Protein AF-A0A958GE67-F1 (afdb_monomer_lite)

Radius of gyration: 21.14 Å; chains: 1; bounding box: 40×55×55 Å

Foldseek 3Di:
DDDPPPPPPDPPPDPVLVVDPPNCVPCPDPPDPPDAQPLVVLLVCLVVVVLDPLPCQLQVQDPQRQWDADPVSDIDGPDRVSDPSPNSSLVRRPSNPDDPPVVCCVPPNDD

Sequence (111 aa):
MGKSALLNILPETSTLRSQSPFSDPMSWPPEKESDPPRALRSLSQIVSGGLCHRCGSCVGICPTGVLALDDQEFPFVKNLSACTDCDLCVKVCPGDEFDYQGIFEAKFGKT

Secondary structure (DSSP, 8-state):
-----------TT-TTGGG-TTS-TTSPSPS-TT---HHHHHHHHHHHTT------HHHHT-TT--EEE-TTS-EEES-GGG-----HHHHT-GGGT--HHHHHHHHH---

Structure (mmCIF, N/CA/C/O backbone):
data_AF-A0A958GE67-F1
#
_entry.id   AF-A0A958GE67-F1
#
loop_
_atom_site.group_PDB
_atom_site.id
_atom_site.type_symbol
_atom_site.label_atom_id
_atom_site.label_alt_id
_atom_site.label_comp_id
_atom_site.label_asym_id
_atom_site.label_entity_id
_atom_site.label_seq_id
_atom_site.pdbx_PDB_ins_code
_atom_site.Cartn_x
_atom_site.Cartn_y
_atom_site.Cartn_z
_atom_site.occupancy
_atom_site.B_iso_or_equiv
_atom_site.auth_seq_id
_atom_site.auth_comp_id
_atom_site.auth_asym_id
_atom_site.auth_atom_id
_atom_site.pdbx_PDB_model_num
ATOM 1 N N . MET A 1 1 ? -28.518 -45.968 -7.885 1.00 40.03 1 MET A N 1
ATOM 2 C CA . MET A 1 1 ? -28.736 -44.562 -7.481 1.00 40.03 1 MET A CA 1
ATOM 3 C C . MET A 1 1 ? -27.495 -43.755 -7.824 1.00 40.03 1 MET A C 1
ATOM 5 O O . MET A 1 1 ? -26.409 -44.253 -7.577 1.00 40.03 1 MET A O 1
ATOM 9 N N . GLY A 1 2 ? -27.657 -42.564 -8.404 1.00 37.44 2 GLY A N 1
ATOM 10 C CA . GLY A 1 2 ? -26.550 -41.672 -8.772 1.00 37.44 2 GLY A CA 1
ATOM 11 C C . GLY A 1 2 ? -26.745 -41.077 -10.164 1.00 37.44 2 GLY A C 1
ATOM 12 O O . GLY A 1 2 ? -26.067 -41.471 -11.105 1.00 37.44 2 GLY A O 1
ATOM 13 N N . LYS A 1 3 ? -27.721 -40.172 -10.324 1.00 36.91 3 LYS A N 1
ATOM 14 C CA . LYS A 1 3 ? -27.839 -39.373 -11.551 1.00 36.91 3 LYS A CA 1
ATOM 15 C C . LYS A 1 3 ? -26.679 -38.378 -11.539 1.00 36.91 3 LYS A C 1
ATOM 17 O O . LYS A 1 3 ? -26.741 -37.385 -10.822 1.00 36.91 3 LYS A O 1
ATOM 22 N N . SER A 1 4 ? -25.612 -38.698 -12.265 1.00 36.34 4 SER A N 1
ATOM 23 C CA . SER A 1 4 ? -24.524 -37.765 -12.548 1.00 36.34 4 SER A CA 1
ATOM 24 C C . SER A 1 4 ? -25.131 -36.567 -13.277 1.00 36.34 4 SER A C 1
ATOM 26 O O . SER A 1 4 ? -25.690 -36.719 -14.365 1.00 36.34 4 SER A O 1
ATOM 28 N N . ALA A 1 5 ? -25.144 -35.411 -12.614 1.00 45.97 5 ALA A N 1
ATOM 29 C CA . ALA A 1 5 ? -25.615 -34.167 -13.192 1.00 45.97 5 ALA A CA 1
ATOM 30 C C . ALA A 1 5 ? -24.634 -33.791 -14.304 1.00 45.97 5 ALA A C 1
ATOM 32 O O . ALA A 1 5 ? -23.530 -33.321 -14.041 1.00 45.97 5 ALA A O 1
ATOM 33 N N . LEU A 1 6 ? -25.023 -34.085 -15.544 1.00 42.38 6 LEU A N 1
ATOM 34 C CA . LEU A 1 6 ? -24.297 -33.658 -16.728 1.00 42.38 6 LEU A CA 1
ATOM 35 C C . LEU A 1 6 ? -24.154 -32.138 -16.659 1.00 42.38 6 LEU A C 1
ATOM 37 O O . LEU A 1 6 ? -25.147 -31.411 -16.578 1.00 42.38 6 LEU A O 1
ATOM 41 N N . LEU A 1 7 ? -22.904 -31.680 -16.637 1.00 45.94 7 LEU A N 1
ATOM 42 C CA . LEU A 1 7 ? -22.550 -30.277 -16.742 1.00 45.94 7 LEU A CA 1
ATOM 43 C C . LEU A 1 7 ? -23.010 -29.818 -18.133 1.00 45.94 7 LEU A C 1
ATOM 45 O O . LEU A 1 7 ? -22.326 -30.040 -19.130 1.00 45.94 7 LEU A O 1
ATOM 49 N N . ASN A 1 8 ? -24.221 -29.270 -18.219 1.00 51.66 8 ASN A N 1
ATOM 50 C CA . ASN A 1 8 ? -24.756 -28.740 -19.465 1.00 51.66 8 ASN A CA 1
ATOM 51 C C . ASN A 1 8 ? -23.980 -27.466 -19.805 1.00 51.66 8 ASN A C 1
ATOM 53 O O . ASN A 1 8 ? -24.303 -26.380 -19.326 1.00 51.66 8 ASN A O 1
ATOM 57 N N . ILE A 1 9 ? -22.929 -27.623 -20.611 1.00 60.53 9 ILE A N 1
ATOM 58 C CA . ILE A 1 9 ? -22.222 -26.518 -21.253 1.00 60.53 9 ILE A CA 1
ATOM 59 C C . ILE A 1 9 ? -23.268 -25.768 -22.077 1.00 60.53 9 ILE A C 1
ATOM 61 O O . ILE A 1 9 ? -23.880 -26.334 -22.985 1.00 60.53 9 ILE A O 1
ATOM 65 N N . LEU A 1 10 ? -23.531 -24.516 -21.705 1.00 56.50 10 LEU A N 1
ATOM 66 C CA . LEU A 1 10 ? -24.494 -23.685 -22.414 1.00 56.50 10 LEU A CA 1
ATOM 67 C C . LEU A 1 10 ? -24.018 -23.501 -23.868 1.00 56.50 10 LEU A C 1
ATOM 69 O O . LEU A 1 10 ? -22.835 -23.227 -24.079 1.00 56.50 10 LEU A O 1
ATOM 73 N N . PRO A 1 11 ? -24.907 -23.647 -24.865 1.00 60.88 11 PRO A N 1
ATOM 74 C CA . PRO A 1 11 ? -24.555 -23.442 -26.266 1.00 60.88 11 PRO A CA 1
ATOM 75 C C . PRO A 1 11 ? -24.075 -22.004 -26.498 1.00 60.88 11 PRO A C 1
ATOM 77 O O . PRO A 1 11 ? -24.475 -21.083 -25.782 1.00 60.88 11 PRO A O 1
ATOM 80 N N . GLU A 1 12 ? -23.236 -21.802 -27.518 1.00 54.91 12 GLU A N 1
ATOM 81 C CA . GLU A 1 12 ? -22.545 -20.525 -27.775 1.00 54.91 12 GLU A CA 1
ATOM 82 C C . GLU A 1 12 ? -23.478 -19.322 -27.972 1.00 54.91 12 GLU A C 1
ATOM 84 O O . GLU A 1 12 ? -23.070 -18.181 -27.786 1.00 54.91 12 GLU A O 1
ATOM 89 N N . THR A 1 13 ? -24.747 -19.570 -28.283 1.00 59.62 13 THR A N 1
ATOM 90 C CA . THR A 1 13 ? -25.790 -18.553 -28.461 1.00 59.62 13 THR A CA 1
ATOM 91 C C . THR A 1 13 ? -26.420 -18.083 -27.147 1.00 59.62 13 THR A C 1
ATOM 93 O O . THR A 1 13 ? -27.386 -17.321 -27.164 1.00 59.62 13 THR A O 1
ATOM 96 N N . SER A 1 14 ? -25.941 -18.568 -26.000 1.00 65.56 14 SER A N 1
ATOM 97 C CA . SER A 1 14 ? -26.493 -18.208 -24.699 1.00 65.56 14 SER A CA 1
ATOM 98 C C . SER A 1 14 ? -26.092 -16.789 -24.300 1.00 65.56 14 SER A C 1
ATOM 100 O O . SER A 1 14 ? -24.921 -16.493 -24.061 1.00 65.56 14 SER A O 1
ATOM 102 N N . THR A 1 15 ? -27.093 -15.925 -24.134 1.00 58.38 15 THR A N 1
ATOM 103 C CA . THR A 1 15 ? -26.956 -14.550 -23.621 1.00 58.38 15 THR A CA 1
ATOM 104 C C . THR A 1 15 ? -26.424 -14.486 -22.184 1.00 58.38 15 THR A C 1
ATOM 106 O O . THR A 1 15 ? -26.042 -13.420 -21.710 1.00 58.38 15 THR A O 1
ATOM 109 N N . LEU A 1 16 ? -26.344 -15.624 -21.483 1.00 59.72 16 LEU A N 1
ATOM 110 C CA . LEU A 1 16 ? -25.654 -15.732 -20.195 1.00 59.72 16 LEU A CA 1
ATOM 111 C C . LEU A 1 16 ? -24.127 -15.630 -20.342 1.00 59.72 16 LEU A C 1
ATOM 113 O O . LEU A 1 16 ? -23.461 -15.201 -19.404 1.00 59.72 16 LEU A O 1
ATOM 117 N N . ARG A 1 17 ? -23.550 -15.967 -21.508 1.00 52.25 17 ARG A N 1
ATOM 118 C CA . ARG A 1 17 ? -22.100 -15.847 -21.734 1.00 52.25 17 ARG A CA 1
ATOM 119 C C . ARG A 1 17 ? -21.658 -14.386 -21.809 1.00 52.25 17 ARG A C 1
ATOM 121 O O . ARG A 1 17 ? -20.628 -14.050 -21.241 1.00 52.25 17 ARG A O 1
ATOM 128 N N . SER A 1 18 ? -22.474 -13.509 -22.395 1.00 54.62 18 SER A N 1
ATOM 129 C CA . SER A 1 18 ? -22.233 -12.055 -22.423 1.00 54.62 18 SER A CA 1
ATOM 130 C C . SER A 1 18 ? -22.451 -11.361 -21.075 1.00 54.62 18 SER A C 1
ATOM 132 O O . SER A 1 18 ? -22.229 -10.162 -20.963 1.00 54.62 18 SER A O 1
ATOM 134 N N . GLN A 1 19 ? -22.919 -12.092 -20.061 1.00 59.12 19 GLN A N 1
ATOM 135 C CA . GLN A 1 19 ? -23.052 -11.605 -18.686 1.00 59.12 19 GLN A CA 1
ATOM 136 C C . GLN A 1 19 ? -21.990 -12.209 -17.761 1.00 59.12 19 GLN A C 1
ATOM 138 O O . GLN A 1 19 ? -21.965 -11.899 -16.571 1.00 59.12 19 GLN A O 1
ATOM 143 N N . SER A 1 20 ? -21.112 -13.078 -18.277 1.00 57.06 20 SER A N 1
ATOM 144 C CA . SER A 1 20 ? -20.016 -13.610 -17.478 1.00 57.06 20 SER A CA 1
ATOM 145 C C . SER A 1 20 ? -18.922 -12.537 -17.385 1.00 57.06 20 SER A C 1
ATOM 147 O O . SER A 1 20 ? -18.431 -12.104 -18.426 1.00 57.06 20 SER A O 1
ATOM 149 N N . PRO A 1 21 ? -18.460 -12.150 -16.186 1.00 53.47 21 PRO A N 1
ATOM 150 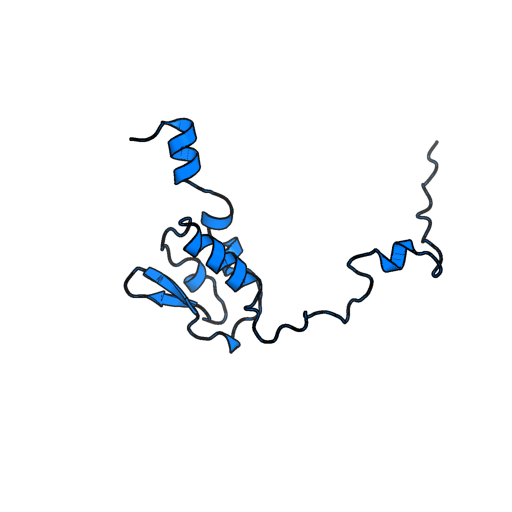C CA . PRO A 1 21 ? -17.346 -11.208 -16.039 1.00 53.47 21 PRO A CA 1
ATOM 151 C C . PRO A 1 21 ? -16.003 -11.758 -16.565 1.00 53.47 21 PRO A C 1
ATOM 153 O O . PRO A 1 21 ? -14.995 -11.065 -16.517 1.00 53.47 21 PRO A O 1
ATOM 156 N N . PHE A 1 22 ? -15.983 -12.994 -17.074 1.00 53.97 22 PHE A N 1
ATOM 157 C CA . PHE A 1 22 ? -14.819 -13.677 -17.640 1.00 53.97 22 PHE A CA 1
ATOM 158 C C . PHE A 1 22 ? -14.903 -13.856 -19.163 1.00 53.97 22 PHE A C 1
ATOM 160 O O . PHE A 1 22 ? -14.102 -14.593 -19.734 1.00 53.97 22 PHE A O 1
ATOM 167 N N . SER A 1 23 ? -15.886 -13.245 -19.837 1.00 48.12 23 SER A N 1
ATOM 168 C CA . SER A 1 23 ? -16.114 -13.490 -21.267 1.00 48.12 23 SER A CA 1
ATOM 169 C C . SER A 1 23 ? -15.060 -12.875 -22.176 1.00 48.12 23 SER A C 1
ATOM 171 O O . SER A 1 23 ? -15.033 -13.220 -23.354 1.00 48.12 23 SER A O 1
ATOM 173 N N . ASP A 1 24 ? -14.200 -12.005 -21.648 1.00 52.62 24 ASP A N 1
ATOM 174 C CA . ASP A 1 24 ? -13.143 -11.380 -22.427 1.00 52.62 24 ASP A CA 1
ATOM 175 C C . ASP A 1 24 ? -11.801 -11.408 -21.669 1.00 52.62 24 ASP A C 1
ATOM 177 O O . ASP A 1 24 ? -11.461 -10.478 -20.938 1.00 52.62 24 ASP A O 1
ATOM 181 N N . PRO A 1 25 ? -11.023 -12.503 -21.781 1.00 50.84 25 PRO A N 1
ATOM 182 C CA . PRO A 1 25 ? -9.735 -12.639 -21.100 1.00 50.84 25 PRO A CA 1
ATOM 183 C C . PRO A 1 25 ? -8.667 -11.659 -21.620 1.00 50.84 25 PRO A C 1
ATOM 185 O O . PRO A 1 25 ? -7.572 -11.623 -21.062 1.00 50.84 25 PRO A O 1
ATOM 188 N N . MET A 1 26 ? -8.968 -10.886 -22.675 1.00 50.44 26 MET A N 1
ATOM 189 C CA . MET A 1 26 ? -8.052 -9.938 -23.314 1.00 50.44 26 MET A CA 1
ATOM 190 C C . MET A 1 26 ? -8.412 -8.461 -23.063 1.00 50.44 26 MET A C 1
ATOM 192 O O . MET A 1 26 ? -7.608 -7.593 -23.383 1.00 50.44 26 MET A O 1
ATOM 196 N N . SER A 1 27 ? -9.560 -8.145 -22.445 1.00 51.81 27 SER A N 1
ATOM 197 C CA . SER A 1 27 ? -9.887 -6.769 -22.012 1.00 51.81 27 SER A CA 1
ATOM 198 C C . SER A 1 27 ? -9.281 -6.418 -20.642 1.00 51.81 27 SER A C 1
ATOM 200 O O . SER A 1 27 ? -9.708 -5.483 -19.962 1.00 51.81 27 SER A O 1
ATOM 202 N N . TRP A 1 28 ? -8.307 -7.216 -20.209 1.00 44.28 28 TRP A N 1
ATOM 203 C CA . TRP A 1 28 ? -7.415 -6.935 -19.100 1.00 44.28 28 TRP A CA 1
ATOM 204 C C . TRP A 1 28 ? -6.153 -6.265 -19.667 1.00 44.28 28 TRP A C 1
ATOM 206 O O . TRP A 1 28 ? -5.464 -6.910 -20.461 1.00 44.28 28 TRP A O 1
ATOM 216 N N . PRO A 1 29 ? -5.802 -5.023 -19.281 1.00 58.69 29 PRO A N 1
ATOM 217 C CA . PRO A 1 29 ? -6.318 -4.215 -18.171 1.00 58.69 29 PRO A CA 1
ATOM 218 C C . PRO A 1 29 ? -7.344 -3.134 -18.594 1.00 58.69 29 PRO A C 1
ATOM 220 O O . PRO A 1 29 ? -7.439 -2.800 -19.774 1.00 58.69 29 PRO A O 1
ATOM 223 N N . PRO A 1 30 ? -8.090 -2.547 -17.633 1.00 55.12 30 PRO A N 1
ATOM 224 C CA . PRO A 1 30 ? -8.988 -1.423 -17.889 1.00 55.12 30 PRO A CA 1
ATOM 225 C C . PRO A 1 30 ? -8.234 -0.180 -18.380 1.00 55.12 30 PRO A C 1
ATOM 227 O O . PRO A 1 30 ? -7.172 0.177 -17.877 1.00 55.12 30 PRO A O 1
ATOM 230 N N . GLU A 1 31 ? -8.854 0.514 -19.326 1.00 50.91 31 GLU A N 1
ATOM 231 C CA . GLU A 1 31 ? -8.391 1.681 -20.089 1.00 50.91 31 GLU A CA 1
ATOM 232 C C . GLU A 1 31 ? -8.240 2.999 -19.293 1.00 50.91 31 GLU A C 1
ATOM 234 O O . GLU A 1 31 ? -8.445 4.092 -19.822 1.00 50.91 31 GLU A O 1
ATOM 239 N N . LYS A 1 32 ? -7.834 2.935 -18.019 1.00 51.62 32 LYS A N 1
ATOM 240 C CA . LYS A 1 32 ? -7.353 4.115 -17.287 1.00 51.62 32 LYS A CA 1
ATOM 241 C C . LYS A 1 32 ? -5.856 4.027 -17.036 1.00 51.62 32 LYS A C 1
ATOM 243 O O . LYS A 1 32 ? -5.405 3.490 -16.032 1.00 51.62 32 LYS A O 1
ATOM 248 N N . GLU A 1 33 ? -5.115 4.701 -17.907 1.00 54.34 33 GLU A N 1
ATOM 249 C CA . GLU A 1 33 ? -3.684 5.043 -17.810 1.00 54.34 33 GLU A CA 1
ATOM 250 C C . GLU A 1 33 ? -3.290 5.735 -16.472 1.00 54.34 33 GLU A C 1
ATOM 252 O O . GLU A 1 33 ? -2.114 5.941 -16.193 1.00 54.34 33 GLU A O 1
ATOM 257 N N . SER A 1 34 ? -4.254 6.108 -15.617 1.00 60.31 34 SER A N 1
ATOM 258 C CA . SER A 1 34 ? -4.043 6.775 -14.320 1.00 60.31 34 SER A CA 1
ATOM 259 C C . SER A 1 34 ? -4.166 5.866 -13.094 1.00 60.31 34 SER A C 1
ATOM 261 O O . SER A 1 34 ? -3.999 6.333 -11.966 1.00 60.31 34 SER A O 1
ATOM 263 N N . ASP A 1 35 ? -4.553 4.607 -13.275 1.00 68.94 35 ASP A N 1
ATOM 264 C CA . ASP A 1 35 ? -4.922 3.742 -12.163 1.00 68.94 35 ASP A CA 1
ATOM 265 C C . ASP A 1 35 ? -3.680 3.061 -11.562 1.00 68.94 35 ASP A C 1
ATOM 267 O O . ASP A 1 35 ? -2.985 2.322 -12.263 1.00 68.94 35 ASP A O 1
ATOM 271 N N . PRO A 1 36 ? -3.379 3.252 -10.259 1.00 78.81 36 PRO A N 1
ATOM 272 C CA . PRO A 1 36 ? -2.268 2.546 -9.640 1.00 78.81 36 PRO A CA 1
ATOM 273 C C . PRO A 1 36 ? -2.543 1.032 -9.632 1.00 78.81 36 PRO A C 1
ATOM 275 O O . PRO A 1 36 ? -3.718 0.629 -9.582 1.00 78.81 36 PRO A O 1
ATOM 278 N N . PRO A 1 37 ? -1.479 0.200 -9.608 1.00 90.38 37 PRO A N 1
ATOM 279 C CA . PRO A 1 37 ? -1.575 -1.240 -9.402 1.00 90.38 37 PRO A CA 1
ATOM 280 C C . PRO A 1 37 ? -2.535 -1.569 -8.264 1.00 90.38 37 PRO A C 1
ATOM 282 O O . PRO A 1 37 ? -2.561 -0.878 -7.239 1.00 90.38 37 PRO A O 1
ATOM 285 N N . ARG A 1 38 ? -3.321 -2.630 -8.436 1.00 90.94 38 ARG A N 1
ATOM 286 C CA . ARG A 1 38 ? -4.367 -3.041 -7.495 1.00 90.94 38 ARG A CA 1
ATOM 287 C C . ARG A 1 38 ? -3.826 -3.168 -6.074 1.00 90.94 38 ARG A C 1
ATOM 289 O O . ARG A 1 38 ? -4.425 -2.623 -5.154 1.00 90.94 38 ARG A O 1
ATOM 296 N N . ALA A 1 39 ? -2.661 -3.792 -5.920 1.00 94.06 39 ALA A N 1
ATOM 297 C CA . ALA A 1 39 ? -1.992 -3.951 -4.634 1.00 94.06 39 ALA A CA 1
ATOM 298 C C . ALA A 1 39 ? -1.702 -2.598 -3.957 1.00 94.06 39 ALA A C 1
ATOM 300 O O . ALA A 1 39 ? -1.936 -2.420 -2.763 1.00 94.06 39 ALA A O 1
ATOM 301 N N . LEU A 1 40 ? -1.230 -1.607 -4.721 1.00 95.12 40 LEU A N 1
ATOM 302 C CA . LEU A 1 40 ? -0.941 -0.269 -4.195 1.00 95.12 40 LEU A CA 1
ATOM 303 C C . LEU A 1 40 ? -2.218 0.511 -3.876 1.00 95.12 40 LEU A C 1
ATOM 305 O O . LEU A 1 40 ? -2.239 1.278 -2.916 1.00 95.12 40 LEU A O 1
ATOM 309 N N . ARG A 1 41 ? -3.298 0.281 -4.629 1.00 94.25 41 ARG A N 1
ATOM 310 C CA . ARG A 1 41 ? -4.619 0.840 -4.330 1.00 94.25 41 ARG A CA 1
ATOM 311 C C . ARG A 1 41 ? -5.157 0.319 -2.997 1.00 94.25 41 ARG A C 1
ATOM 313 O O . ARG A 1 41 ? -5.570 1.129 -2.174 1.00 94.25 41 ARG A O 1
ATOM 320 N N . SER A 1 42 ? -5.115 -0.992 -2.768 1.00 94.75 42 SER A N 1
ATOM 321 C CA . SER A 1 42 ? -5.550 -1.599 -1.502 1.00 94.75 42 SER A CA 1
ATOM 322 C C . SER A 1 42 ? -4.682 -1.136 -0.332 1.00 94.75 42 SER A C 1
ATOM 324 O O . SER A 1 42 ? -5.202 -0.679 0.682 1.00 94.75 42 SER A O 1
ATOM 326 N N . LEU A 1 43 ? -3.355 -1.130 -0.498 1.00 95.69 43 LEU A N 1
ATOM 327 C CA . LEU A 1 43 ? -2.448 -0.631 0.537 1.00 95.69 43 LEU A CA 1
ATOM 328 C C . LEU A 1 43 ? -2.719 0.845 0.878 1.00 95.69 43 LEU A C 1
ATOM 330 O O . LEU A 1 43 ? -2.709 1.220 2.049 1.00 95.69 43 LEU A O 1
ATOM 334 N N . SER A 1 44 ? -3.014 1.680 -0.125 1.00 95.50 44 SER A N 1
ATOM 335 C CA . SER A 1 44 ? -3.405 3.076 0.096 1.00 95.50 44 SER A CA 1
ATOM 336 C C . SER A 1 44 ? -4.695 3.197 0.908 1.00 95.50 44 SER A C 1
ATOM 338 O O . SER A 1 44 ? -4.799 4.115 1.716 1.00 95.50 44 SER A O 1
ATOM 340 N N . GLN A 1 45 ? -5.666 2.296 0.732 1.00 94.69 45 GLN A N 1
ATOM 341 C CA . GLN A 1 45 ? -6.905 2.304 1.519 1.00 94.69 45 GLN A CA 1
ATOM 342 C C . GLN A 1 45 ? -6.643 1.979 2.992 1.00 94.69 45 GLN A C 1
ATOM 344 O O . GLN A 1 45 ? -7.208 2.643 3.855 1.00 94.69 45 GLN A O 1
ATOM 349 N N . ILE A 1 46 ? -5.736 1.044 3.291 1.00 95.38 46 ILE A N 1
ATOM 350 C CA . ILE A 1 46 ? -5.316 0.735 4.671 1.00 95.38 46 ILE A CA 1
ATOM 351 C C . ILE A 1 46 ? -4.685 1.972 5.330 1.00 95.38 46 ILE A C 1
ATOM 353 O O . ILE A 1 46 ? -5.004 2.310 6.471 1.00 95.38 46 ILE A O 1
ATOM 357 N N . VAL A 1 47 ? -3.801 2.675 4.610 1.00 95.25 47 VAL A N 1
ATOM 358 C CA . VAL A 1 47 ? -3.139 3.891 5.113 1.00 95.25 47 VAL A CA 1
ATOM 359 C C . VAL A 1 47 ? -4.148 5.014 5.339 1.00 95.25 47 VAL A C 1
ATOM 361 O O . VAL A 1 47 ? -4.228 5.549 6.443 1.00 95.25 47 VAL A O 1
ATOM 364 N N . SER A 1 48 ? -4.948 5.351 4.326 1.00 93.88 48 SER A N 1
ATOM 365 C CA . SER A 1 48 ? -5.949 6.419 4.422 1.00 93.88 48 SER A CA 1
ATOM 366 C C . SER A 1 48 ? -7.090 6.090 5.389 1.00 93.88 48 SER A C 1
ATOM 368 O O . SER A 1 48 ? -7.697 7.005 5.937 1.00 93.88 48 SER A O 1
ATOM 370 N N . GLY A 1 49 ? -7.365 4.805 5.621 1.00 92.50 49 GLY A N 1
ATOM 371 C CA . GLY A 1 49 ? -8.356 4.317 6.578 1.00 92.50 49 GLY A CA 1
ATOM 372 C C . GLY A 1 49 ? -7.882 4.308 8.033 1.00 92.50 49 GLY A C 1
ATOM 373 O O . GLY A 1 49 ? -8.646 3.914 8.904 1.00 92.50 49 GLY A O 1
ATOM 374 N N . GLY A 1 50 ? -6.639 4.718 8.317 1.00 92.81 50 GLY A N 1
ATOM 375 C CA . GLY A 1 50 ? -6.103 4.739 9.683 1.00 92.81 50 GLY A CA 1
ATOM 376 C C . GLY A 1 50 ? -5.758 3.357 10.249 1.00 92.81 50 GLY A C 1
ATOM 377 O O . GLY A 1 50 ? -5.481 3.239 11.438 1.00 92.81 50 GLY A O 1
ATOM 378 N N . LEU A 1 51 ? -5.725 2.323 9.403 1.00 94.38 51 LEU A N 1
ATOM 379 C CA . LEU A 1 51 ? -5.410 0.939 9.779 1.00 94.38 51 LEU A CA 1
ATOM 380 C C . LEU A 1 51 ? -3.905 0.631 9.678 1.00 94.38 51 LEU A C 1
ATOM 382 O O . LEU A 1 51 ? -3.441 -0.460 10.019 1.00 94.38 51 LEU A O 1
ATOM 386 N N . CYS A 1 52 ? -3.109 1.581 9.182 1.00 95.12 52 CYS A N 1
ATOM 387 C CA . CYS A 1 52 ? -1.665 1.430 9.068 1.00 95.12 52 CYS A CA 1
ATOM 388 C C . CYS A 1 52 ? -0.973 1.615 10.424 1.00 95.12 52 CYS A C 1
ATOM 390 O O . CYS A 1 52 ? -0.965 2.698 11.003 1.00 95.12 52 CYS A O 1
ATOM 392 N N . HIS A 1 53 ? -0.293 0.559 10.864 1.00 94.06 53 HIS A N 1
ATOM 393 C CA . HIS A 1 53 ? 0.469 0.527 12.112 1.00 94.06 53 HIS A CA 1
ATOM 394 C C . HIS A 1 53 ? 1.943 0.930 11.935 1.00 94.06 53 HIS A C 1
ATOM 396 O O . HIS A 1 53 ? 2.732 0.751 12.856 1.00 94.06 53 HIS A O 1
ATOM 402 N N . ARG A 1 54 ? 2.335 1.421 10.746 1.00 95.81 54 ARG A N 1
ATOM 403 C CA . ARG A 1 54 ? 3.696 1.913 10.438 1.00 95.81 54 ARG A CA 1
ATOM 404 C C . ARG A 1 54 ? 4.827 0.898 10.690 1.00 95.81 54 ARG A C 1
ATOM 406 O O . ARG A 1 54 ? 5.976 1.255 10.893 1.00 95.81 54 ARG A O 1
ATOM 413 N N . CYS A 1 55 ? 4.521 -0.399 10.635 1.00 96.44 55 CYS A N 1
ATOM 414 C CA . CYS A 1 55 ? 5.473 -1.468 10.960 1.00 96.44 55 CYS A CA 1
ATOM 415 C C . CYS A 1 55 ? 6.506 -1.774 9.858 1.00 96.44 55 CYS A C 1
ATOM 417 O O . CYS A 1 55 ? 7.432 -2.550 10.080 1.00 96.44 55 CYS A O 1
ATOM 419 N N . GLY A 1 56 ? 6.322 -1.250 8.643 1.00 97.25 56 GLY A N 1
ATOM 420 C CA . GLY A 1 56 ? 7.235 -1.484 7.519 1.00 97.25 56 GLY A CA 1
ATOM 421 C C . GLY A 1 56 ? 7.174 -2.872 6.865 1.00 97.25 56 GLY A C 1
ATOM 422 O O . GLY A 1 56 ? 7.935 -3.121 5.931 1.00 97.25 56 GLY A O 1
ATOM 423 N N . SER A 1 57 ? 6.259 -3.767 7.261 1.00 97.75 57 SER A N 1
ATOM 424 C CA . SER A 1 57 ? 6.143 -5.114 6.666 1.00 97.75 57 SER A CA 1
ATOM 425 C C . SER A 1 57 ? 5.941 -5.082 5.145 1.00 97.75 57 SER A C 1
ATOM 427 O O . SER A 1 57 ? 6.521 -5.894 4.428 1.00 97.75 57 SER A O 1
ATOM 429 N N . CYS A 1 58 ? 5.179 -4.108 4.637 1.00 98.06 58 CYS A N 1
ATOM 430 C CA . CYS A 1 58 ? 4.953 -3.914 3.204 1.00 98.06 58 CYS A CA 1
ATOM 431 C C . CYS A 1 58 ? 6.235 -3.543 2.433 1.00 98.06 58 CYS A C 1
ATOM 433 O O . CYS A 1 58 ? 6.397 -3.969 1.290 1.00 98.06 58 CYS A O 1
ATOM 435 N N . VAL A 1 59 ? 7.158 -2.802 3.058 1.00 98.31 59 VAL A N 1
ATOM 436 C CA . VAL A 1 59 ? 8.477 -2.479 2.493 1.00 98.31 59 VAL A CA 1
ATOM 437 C C . VAL A 1 59 ? 9.368 -3.718 2.512 1.00 98.31 59 VAL A C 1
ATOM 439 O O . VAL A 1 59 ? 9.947 -4.066 1.487 1.00 98.31 59 VAL A O 1
ATOM 442 N N . GLY A 1 60 ? 9.427 -4.421 3.647 1.00 98.12 60 GLY A N 1
ATOM 443 C CA . GLY A 1 60 ? 10.286 -5.595 3.820 1.00 98.12 60 GLY A CA 1
ATOM 444 C C . GLY A 1 60 ? 9.908 -6.785 2.934 1.00 98.12 60 GLY A C 1
ATOM 445 O O . GLY A 1 60 ? 10.792 -7.493 2.460 1.00 98.12 60 GLY A O 1
ATOM 446 N N . ILE A 1 61 ? 8.614 -7.001 2.674 1.00 98.44 61 ILE A N 1
ATOM 447 C CA . ILE A 1 61 ? 8.154 -8.120 1.837 1.00 98.44 61 ILE A CA 1
ATOM 448 C C . ILE A 1 61 ? 8.295 -7.847 0.335 1.00 98.44 61 ILE A C 1
ATOM 450 O O . ILE A 1 61 ? 8.187 -8.776 -0.461 1.00 98.44 61 ILE A O 1
ATOM 454 N N . CYS A 1 62 ? 8.465 -6.586 -0.082 1.00 98.25 62 CYS A N 1
ATOM 455 C CA . CYS A 1 62 ? 8.403 -6.213 -1.491 1.00 98.25 62 CYS A CA 1
ATOM 456 C C . CYS A 1 62 ? 9.650 -6.715 -2.244 1.00 98.25 62 CYS A C 1
ATOM 458 O O . CYS A 1 62 ? 10.726 -6.136 -2.083 1.00 98.25 62 CYS A O 1
ATOM 460 N N . PRO A 1 63 ? 9.531 -7.726 -3.127 1.00 97.75 63 PRO A N 1
ATOM 461 C CA . PRO A 1 63 ? 10.701 -8.335 -3.761 1.00 97.75 63 PRO A CA 1
ATOM 462 C C . PRO A 1 63 ? 11.389 -7.401 -4.765 1.00 97.75 63 PRO A C 1
ATOM 464 O O . PRO A 1 63 ? 12.559 -7.589 -5.082 1.00 97.75 63 PRO A O 1
ATOM 467 N N . THR A 1 64 ? 10.671 -6.396 -5.273 1.00 97.69 64 THR A N 1
ATOM 468 C CA . THR A 1 64 ? 11.167 -5.435 -6.266 1.00 97.69 64 THR A CA 1
ATOM 469 C C . THR A 1 64 ? 11.466 -4.052 -5.679 1.00 97.69 64 THR A C 1
ATOM 471 O O . THR A 1 64 ? 11.835 -3.144 -6.421 1.00 97.69 64 THR A O 1
ATOM 474 N N . GLY A 1 65 ? 11.332 -3.870 -4.357 1.00 96.94 65 GLY A N 1
ATOM 475 C CA . GLY A 1 65 ? 11.710 -2.626 -3.673 1.00 96.94 65 GLY A CA 1
ATOM 476 C C . GLY A 1 65 ? 10.896 -1.391 -4.084 1.00 96.94 65 GLY A C 1
ATOM 477 O O . GLY A 1 65 ? 11.439 -0.291 -4.169 1.00 96.94 65 GLY A O 1
ATOM 478 N N . VAL A 1 66 ? 9.601 -1.563 -4.366 1.00 97.88 66 VAL A N 1
ATOM 479 C CA . VAL A 1 66 ? 8.690 -0.493 -4.832 1.00 97.88 66 VAL A CA 1
ATOM 480 C C . VAL A 1 66 ? 8.404 0.546 -3.750 1.00 97.88 66 VAL A C 1
ATOM 482 O O . VAL A 1 66 ? 8.186 1.718 -4.060 1.00 97.88 66 VAL A O 1
ATOM 485 N N . LEU A 1 67 ? 8.375 0.114 -2.490 1.00 97.88 67 LEU A N 1
ATOM 486 C CA . LEU A 1 67 ? 7.948 0.908 -1.342 1.00 97.88 67 LEU A CA 1
ATOM 487 C C . LEU A 1 67 ? 9.149 1.335 -0.489 1.00 97.88 67 LEU A C 1
ATOM 489 O O . LEU A 1 67 ? 10.144 0.618 -0.402 1.00 97.88 67 LEU A O 1
ATOM 493 N N . ALA A 1 68 ? 9.027 2.483 0.169 1.00 98.12 68 ALA A N 1
ATOM 494 C CA . ALA A 1 68 ? 9.926 2.957 1.221 1.00 98.12 68 ALA A CA 1
ATOM 495 C C . ALA A 1 68 ? 9.105 3.606 2.347 1.00 98.12 68 ALA A C 1
ATOM 497 O O . ALA A 1 68 ? 7.913 3.839 2.165 1.00 98.12 68 ALA A O 1
ATOM 498 N N . LEU A 1 69 ? 9.724 3.865 3.501 1.00 98.25 69 LEU A N 1
ATOM 499 C CA . LEU A 1 69 ? 9.093 4.593 4.607 1.00 98.25 69 LEU A CA 1
ATOM 500 C C . LEU A 1 69 ? 9.504 6.066 4.577 1.00 98.25 69 LEU A C 1
ATOM 502 O O . LEU A 1 69 ? 10.667 6.361 4.299 1.00 98.25 69 LEU A O 1
ATOM 506 N N . ASP A 1 70 ? 8.556 6.964 4.839 1.00 97.62 70 ASP A N 1
ATOM 507 C CA . ASP A 1 70 ? 8.820 8.389 5.050 1.00 97.62 70 ASP A CA 1
ATOM 508 C C . ASP A 1 70 ? 9.297 8.682 6.489 1.00 97.62 70 ASP A C 1
ATOM 510 O O . ASP A 1 70 ? 9.444 7.776 7.312 1.00 97.62 70 ASP A O 1
ATOM 514 N N . ASP A 1 71 ? 9.523 9.960 6.809 1.00 97.62 71 ASP A N 1
ATOM 515 C CA . ASP A 1 71 ? 9.971 10.410 8.140 1.00 97.62 71 ASP A CA 1
ATOM 516 C C . ASP A 1 71 ? 8.937 10.160 9.255 1.00 97.62 71 ASP A C 1
ATOM 518 O O . ASP A 1 71 ? 9.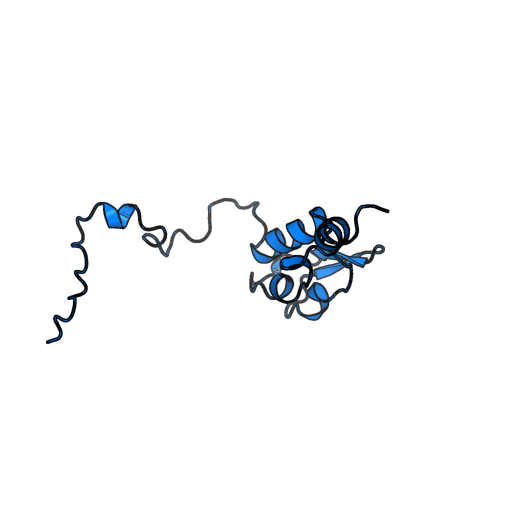233 10.303 10.442 1.00 97.62 71 ASP A O 1
ATOM 522 N N . GLN A 1 72 ? 7.698 9.838 8.886 1.00 97.19 72 GLN A N 1
ATOM 523 C CA . GLN A 1 72 ? 6.605 9.487 9.786 1.00 97.19 72 GLN A CA 1
ATOM 524 C C . GLN A 1 72 ? 6.341 7.975 9.788 1.00 97.19 72 GLN A C 1
ATOM 526 O O . GLN A 1 72 ? 5.335 7.548 10.356 1.00 97.19 72 GLN A O 1
ATOM 531 N N . GLU A 1 73 ? 7.224 7.179 9.179 1.00 97.31 73 GLU A N 1
ATOM 532 C CA . GLU A 1 73 ? 7.142 5.721 9.059 1.00 97.31 73 GLU A CA 1
ATOM 533 C C . GLU A 1 73 ? 5.931 5.223 8.246 1.00 97.31 73 GLU A C 1
ATOM 535 O O . GLU A 1 73 ? 5.552 4.049 8.314 1.00 97.31 73 GLU A O 1
ATOM 540 N N . PHE A 1 74 ? 5.318 6.088 7.435 1.00 97.38 74 PHE A N 1
ATOM 541 C CA . PHE A 1 74 ? 4.298 5.671 6.481 1.00 97.38 74 PHE A CA 1
ATOM 542 C C . PHE A 1 74 ? 4.931 5.151 5.189 1.00 97.38 74 PHE A C 1
ATOM 544 O O . PHE A 1 74 ? 5.920 5.706 4.701 1.00 97.38 74 PHE A O 1
ATOM 551 N N . PRO A 1 75 ? 4.359 4.093 4.587 1.00 97.38 75 PRO A N 1
ATOM 552 C CA . PRO A 1 75 ? 4.836 3.603 3.309 1.00 97.38 75 PRO A CA 1
ATOM 553 C C . PRO A 1 75 ? 4.458 4.566 2.178 1.00 97.38 75 PRO A C 1
ATOM 555 O O . PRO A 1 75 ? 3.295 4.940 2.031 1.00 97.38 75 PRO A O 1
ATOM 558 N N . PHE A 1 76 ? 5.421 4.889 1.320 1.00 96.81 76 PHE A N 1
ATOM 559 C CA . PHE A 1 76 ? 5.210 5.617 0.071 1.00 96.81 76 PHE A CA 1
ATOM 560 C C . PHE A 1 76 ? 5.812 4.864 -1.120 1.00 96.81 76 PHE A C 1
ATOM 562 O O . PHE A 1 76 ? 6.688 4.005 -0.977 1.00 96.81 76 PHE A O 1
ATOM 569 N N . VAL A 1 77 ? 5.336 5.183 -2.325 1.00 96.38 77 VAL A N 1
ATOM 570 C CA . VAL A 1 77 ? 5.826 4.574 -3.567 1.00 96.38 77 VAL A CA 1
ATOM 571 C C . VAL A 1 77 ? 7.114 5.267 -4.003 1.00 96.38 77 VAL A C 1
ATOM 573 O O . VAL A 1 77 ? 7.093 6.414 -4.441 1.00 96.38 77 VAL A O 1
ATOM 576 N N . LYS A 1 78 ? 8.237 4.551 -3.919 1.00 97.00 78 LYS A N 1
ATOM 577 C CA . LYS A 1 78 ? 9.553 5.020 -4.371 1.00 97.00 78 LYS A CA 1
ATOM 578 C C . LYS A 1 78 ? 9.784 4.749 -5.857 1.00 97.00 78 LYS A C 1
ATOM 580 O O . LYS A 1 78 ? 10.410 5.558 -6.535 1.00 97.00 78 LYS A O 1
ATOM 585 N N . ASN A 1 79 ? 9.326 3.601 -6.358 1.00 93.94 79 ASN A N 1
ATOM 586 C CA . ASN A 1 79 ? 9.550 3.192 -7.745 1.00 93.94 79 ASN A CA 1
ATOM 587 C C . ASN A 1 79 ? 8.349 2.422 -8.31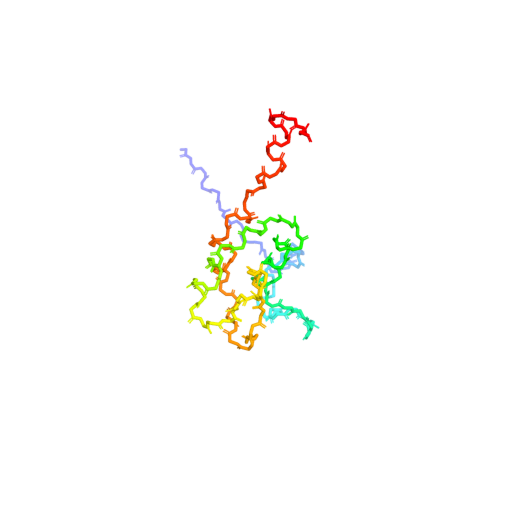2 1.00 93.94 79 ASN A C 1
ATOM 589 O O . ASN A 1 79 ? 8.307 1.192 -8.266 1.00 93.94 79 ASN A O 1
ATOM 593 N N . LEU A 1 80 ? 7.366 3.153 -8.848 1.00 93.19 80 LEU A N 1
ATOM 594 C CA . LEU A 1 80 ? 6.116 2.572 -9.348 1.00 93.19 80 LEU A CA 1
ATOM 595 C C . LEU A 1 80 ? 6.336 1.577 -10.499 1.00 93.19 80 LEU A C 1
ATOM 597 O O . LEU A 1 80 ? 5.652 0.558 -10.557 1.00 93.19 80 LEU A O 1
ATOM 601 N N . SER A 1 81 ? 7.304 1.834 -11.384 1.00 93.94 81 SER A N 1
ATOM 602 C CA . SER A 1 81 ? 7.546 1.002 -12.572 1.00 93.94 81 SER A CA 1
ATOM 603 C C . SER A 1 81 ? 8.076 -0.399 -12.248 1.00 93.94 81 SER A C 1
ATOM 605 O O . SER A 1 81 ? 7.991 -1.289 -13.087 1.00 93.94 81 SER A O 1
ATOM 607 N N . ALA A 1 82 ? 8.584 -0.622 -11.031 1.00 95.19 82 ALA A N 1
ATOM 608 C CA . ALA A 1 82 ? 9.024 -1.935 -10.558 1.00 95.19 82 ALA A CA 1
ATOM 609 C C . ALA A 1 82 ? 7.888 -2.772 -9.933 1.00 95.19 82 ALA A C 1
ATOM 611 O O . ALA A 1 82 ? 8.123 -3.892 -9.466 1.00 95.19 82 ALA A O 1
ATOM 612 N N . CYS A 1 83 ? 6.661 -2.244 -9.867 1.00 95.62 83 CYS A N 1
ATOM 613 C CA . CYS A 1 83 ? 5.529 -2.954 -9.287 1.00 95.62 83 CYS A CA 1
ATOM 614 C C . CYS A 1 83 ? 4.999 -4.023 -10.244 1.00 95.62 83 CYS A C 1
ATOM 616 O O . CYS A 1 83 ? 4.602 -3.733 -11.366 1.00 95.62 83 CYS A O 1
ATOM 618 N N . THR A 1 84 ? 4.946 -5.263 -9.766 1.00 95.62 84 THR A N 1
ATOM 619 C CA . THR A 1 84 ? 4.426 -6.419 -10.514 1.00 95.62 84 THR A CA 1
ATOM 620 C C . THR A 1 84 ? 2.979 -6.762 -10.158 1.00 95.62 84 THR A C 1
ATOM 622 O O . THR A 1 84 ? 2.480 -7.805 -10.564 1.00 95.62 84 THR A O 1
ATOM 625 N N . ASP A 1 85 ? 2.319 -5.921 -9.355 1.00 95.75 85 ASP A N 1
ATOM 626 C CA . ASP A 1 85 ? 0.954 -6.130 -8.850 1.00 95.75 85 ASP A CA 1
ATOM 627 C C . ASP A 1 85 ? 0.739 -7.494 -8.144 1.00 95.75 85 ASP A C 1
ATOM 629 O O . ASP A 1 85 ? -0.334 -8.093 -8.203 1.00 95.75 85 ASP A O 1
ATOM 633 N N . CYS A 1 86 ? 1.784 -7.995 -7.465 1.00 96.88 86 CYS A N 1
ATOM 634 C CA . CYS A 1 86 ? 1.814 -9.322 -6.828 1.00 96.88 86 CYS A CA 1
ATOM 635 C C . CYS A 1 86 ? 1.048 -9.437 -5.496 1.00 96.88 86 CYS A C 1
ATOM 637 O O . CYS A 1 86 ? 0.904 -10.541 -4.969 1.00 96.88 86 CYS A O 1
ATOM 639 N N . ASP A 1 87 ? 0.577 -8.314 -4.946 1.00 95.81 87 ASP A N 1
ATOM 640 C CA . ASP A 1 87 ? -0.296 -8.245 -3.762 1.00 95.81 87 ASP A CA 1
ATOM 641 C C . ASP A 1 87 ? 0.331 -8.658 -2.413 1.00 95.81 87 ASP A C 1
ATOM 643 O O . ASP A 1 87 ? -0.325 -8.662 -1.374 1.00 95.81 87 ASP A O 1
ATOM 647 N N . LEU A 1 88 ? 1.632 -8.961 -2.386 1.00 97.75 88 LEU A N 1
ATOM 648 C CA . LEU A 1 88 ? 2.334 -9.357 -1.158 1.00 97.75 88 LEU A CA 1
ATOM 649 C C . LEU A 1 88 ? 2.324 -8.267 -0.076 1.00 97.75 88 LEU A C 1
ATOM 651 O O . LEU A 1 88 ? 2.236 -8.582 1.108 1.00 97.75 88 LEU A O 1
ATOM 655 N N . CYS A 1 89 ? 2.398 -6.991 -0.467 1.00 97.62 89 CYS A N 1
ATOM 656 C CA . CYS A 1 89 ? 2.393 -5.867 0.472 1.00 97.62 89 CYS A CA 1
ATOM 657 C C . CYS A 1 89 ? 1.066 -5.714 1.230 1.00 97.62 89 CYS A C 1
ATOM 659 O O . CYS A 1 89 ? 1.084 -5.230 2.359 1.00 97.62 89 CYS A O 1
ATOM 661 N N . VAL A 1 90 ? -0.047 -6.135 0.625 1.00 97.06 90 VAL A N 1
ATOM 662 C CA . VAL A 1 90 ? -1.386 -6.121 1.225 1.00 97.06 90 VAL A CA 1
ATOM 663 C C . VAL A 1 90 ? -1.554 -7.346 2.116 1.00 97.06 90 VAL A C 1
ATOM 665 O O . VAL A 1 90 ? -1.830 -7.203 3.297 1.00 97.06 90 VAL A O 1
ATOM 668 N N . LYS A 1 91 ? -1.236 -8.539 1.598 1.00 96.38 91 LYS A N 1
ATOM 669 C CA . LYS A 1 91 ? -1.370 -9.815 2.325 1.00 96.38 91 LYS A CA 1
ATOM 670 C C . LYS A 1 91 ? -0.542 -9.907 3.603 1.00 96.38 91 LYS A C 1
ATOM 672 O O . LYS A 1 91 ? -0.902 -10.635 4.518 1.00 96.38 91 LYS A O 1
ATOM 677 N N . VAL A 1 92 ? 0.603 -9.226 3.654 1.00 97.00 92 VAL A N 1
ATOM 678 C CA . VAL A 1 92 ? 1.426 -9.175 4.872 1.00 97.00 92 VAL A CA 1
ATOM 679 C C . VAL A 1 92 ? 0.923 -8.125 5.870 1.00 97.00 92 VAL A C 1
ATOM 681 O O . VAL A 1 92 ? 1.417 -8.063 6.994 1.00 97.00 92 VAL A O 1
ATOM 684 N N . CYS A 1 93 ? 0.013 -7.237 5.461 1.00 96.56 93 CYS A N 1
ATOM 685 C CA . CYS A 1 93 ? -0.417 -6.117 6.278 1.00 96.56 93 CYS A CA 1
ATOM 686 C C . CYS A 1 93 ? -1.492 -6.568 7.278 1.00 96.56 93 CYS A C 1
ATOM 688 O O . CYS A 1 93 ? -2.592 -6.919 6.863 1.00 96.56 93 CYS A O 1
ATOM 690 N N . PRO A 1 94 ? -1.247 -6.484 8.598 1.00 93.12 94 PRO A N 1
ATOM 691 C CA . PRO A 1 94 ? -2.267 -6.841 9.587 1.00 93.12 94 PRO A CA 1
ATOM 692 C C . PRO A 1 94 ? -3.484 -5.903 9.548 1.00 93.12 94 PRO A C 1
ATOM 694 O O . PRO A 1 94 ? -4.575 -6.287 9.959 1.00 93.12 94 PRO A O 1
ATOM 697 N N . GLY A 1 95 ? -3.306 -4.680 9.033 1.00 92.00 95 GLY A N 1
ATOM 698 C CA . GLY A 1 95 ? -4.385 -3.710 8.855 1.00 92.00 95 GLY A CA 1
ATOM 699 C C . GLY A 1 95 ? -5.338 -4.024 7.697 1.00 92.00 95 GLY A C 1
ATOM 700 O O . GLY A 1 95 ? -6.335 -3.327 7.572 1.00 92.00 95 GLY A O 1
ATOM 701 N N . ASP A 1 96 ? -5.052 -5.028 6.859 1.00 89.50 96 ASP A N 1
ATOM 702 C CA . ASP A 1 96 ? -5.968 -5.466 5.791 1.00 89.50 96 ASP A CA 1
ATOM 703 C C . ASP A 1 96 ? -7.188 -6.215 6.356 1.00 89.50 96 ASP A C 1
ATOM 705 O O . ASP A 1 96 ? -8.298 -6.100 5.846 1.00 89.50 96 ASP A O 1
ATOM 709 N N . GLU A 1 97 ? -6.998 -6.943 7.461 1.00 84.56 97 GLU A N 1
ATOM 710 C CA . GLU A 1 97 ? -8.042 -7.778 8.067 1.00 84.56 97 GLU A CA 1
ATOM 711 C C . GLU A 1 97 ? -8.567 -7.226 9.400 1.00 84.56 97 GLU A C 1
ATOM 713 O O . GLU A 1 97 ? -9.714 -7.496 9.765 1.00 84.56 97 GLU A O 1
ATOM 718 N N . PHE A 1 98 ? -7.747 -6.482 10.155 1.00 84.62 98 PHE A N 1
ATOM 719 C CA . PHE A 1 98 ? -8.032 -6.195 11.562 1.00 84.62 98 PHE A CA 1
ATOM 720 C C . PHE A 1 98 ? -8.001 -4.698 11.905 1.00 84.62 98 PHE A C 1
ATOM 722 O O . PHE A 1 98 ? -6.940 -4.087 12.053 1.00 84.62 98 PHE A O 1
ATOM 729 N N . ASP A 1 99 ? -9.188 -4.122 12.121 1.00 86.75 99 ASP A N 1
ATOM 730 C CA . ASP A 1 99 ? -9.361 -2.794 12.717 1.00 86.75 99 ASP A CA 1
ATOM 731 C C . ASP A 1 99 ? -9.328 -2.880 14.249 1.00 86.75 99 ASP A C 1
ATOM 733 O O . ASP A 1 99 ? -10.346 -3.071 14.922 1.00 86.75 99 ASP A O 1
ATOM 737 N N . TYR A 1 100 ? -8.125 -2.746 14.811 1.00 83.81 100 TYR A N 1
ATOM 738 C CA . TYR A 1 100 ? -7.923 -2.760 16.258 1.00 83.81 100 TYR A CA 1
ATOM 739 C C . TYR A 1 100 ? -8.706 -1.663 16.985 1.00 83.81 100 TYR A C 1
ATOM 741 O O . TYR A 1 100 ? -9.208 -1.925 18.078 1.00 83.81 100 TYR A O 1
ATOM 749 N N . GLN A 1 101 ? -8.820 -0.462 16.411 1.00 83.25 101 GLN A N 1
ATOM 750 C CA . GLN A 1 101 ? -9.502 0.658 17.064 1.00 83.25 101 GLN A CA 1
ATOM 751 C C . GLN A 1 101 ? -11.007 0.407 17.105 1.00 83.25 101 GLN A C 1
ATOM 753 O O . GLN A 1 101 ? -11.604 0.445 18.181 1.00 83.25 101 GLN A O 1
ATOM 758 N N . GLY A 1 102 ? -11.605 0.033 15.971 1.00 86.25 102 GLY A N 1
ATOM 759 C CA . GLY A 1 102 ? -13.025 -0.302 15.904 1.00 86.25 10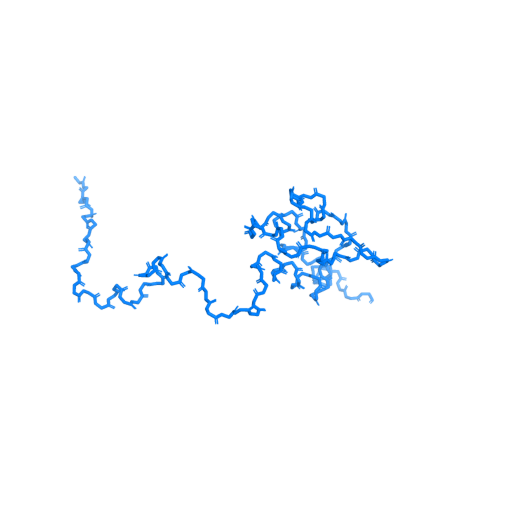2 GLY A CA 1
ATOM 760 C C . GLY A 1 102 ? -13.398 -1.459 16.833 1.00 86.25 102 GLY A C 1
ATOM 761 O O . GLY A 1 102 ? -14.404 -1.397 17.543 1.00 86.25 102 GLY A O 1
ATOM 762 N N . ILE A 1 103 ? -12.562 -2.501 16.900 1.00 86.50 103 ILE A N 1
ATOM 763 C CA . ILE A 1 103 ? -12.799 -3.641 17.797 1.00 86.50 103 ILE A CA 1
ATOM 764 C C . ILE A 1 103 ? -12.641 -3.239 19.265 1.00 86.50 103 ILE A C 1
ATOM 766 O O . ILE A 1 103 ? -13.453 -3.652 20.097 1.00 86.50 103 ILE A O 1
ATOM 770 N N . PHE A 1 104 ? -11.621 -2.448 19.598 1.00 87.38 104 PHE A N 1
ATOM 771 C CA . PHE A 1 104 ? -11.396 -1.987 20.963 1.00 87.38 104 PHE A CA 1
ATOM 772 C C . PHE A 1 104 ? -12.577 -1.151 21.464 1.00 87.38 104 PHE A C 1
ATOM 774 O O . PHE A 1 104 ? -13.151 -1.471 22.505 1.00 87.38 104 PHE A O 1
ATOM 781 N N . GLU A 1 105 ? -13.009 -0.159 20.686 1.00 90.62 105 GLU A N 1
ATOM 782 C CA . GLU A 1 105 ? -14.164 0.678 21.016 1.00 90.62 10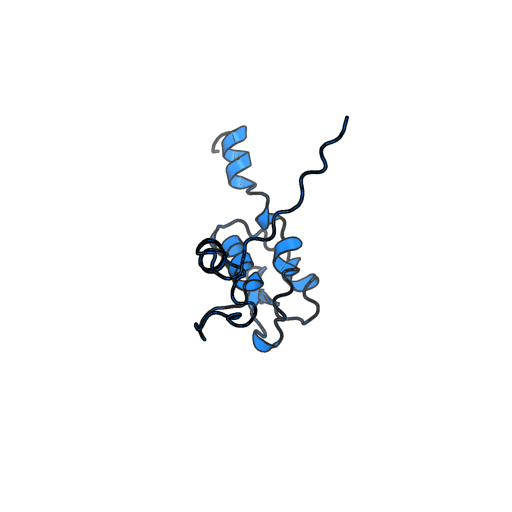5 GLU A CA 1
ATOM 783 C C . GLU A 1 105 ? -15.446 -0.152 21.166 1.00 90.62 105 GLU A C 1
ATOM 785 O O . GLU A 1 105 ? -16.213 0.049 22.109 1.00 90.62 105 GLU A O 1
ATOM 790 N N . ALA A 1 106 ? -15.664 -1.129 20.281 1.00 90.06 106 ALA A N 1
ATOM 791 C CA . ALA A 1 106 ? -16.836 -1.999 20.334 1.00 90.06 106 ALA A CA 1
ATOM 792 C C . ALA A 1 106 ? -16.855 -2.920 21.567 1.00 90.06 106 ALA A C 1
ATOM 794 O O . ALA A 1 106 ? -17.931 -3.307 22.028 1.00 90.06 106 ALA A O 1
ATOM 795 N N . LYS A 1 107 ? -15.687 -3.316 22.087 1.00 92.56 107 LYS A N 1
ATOM 796 C CA . LYS A 1 107 ? -15.576 -4.249 23.220 1.00 92.56 107 LYS A CA 1
ATOM 797 C C . LYS A 1 107 ? -15.451 -3.563 24.572 1.00 92.56 107 LYS A C 1
ATOM 799 O O . LYS A 1 107 ? -15.984 -4.084 25.548 1.00 92.56 107 LYS A O 1
ATOM 804 N N . PHE A 1 108 ? -14.758 -2.434 24.630 1.00 91.94 108 PHE A N 1
ATOM 805 C CA . PHE A 1 108 ? -14.370 -1.788 25.883 1.00 91.94 108 PHE A CA 1
ATOM 806 C C . PHE A 1 108 ? -14.955 -0.381 26.047 1.00 91.94 108 PHE A C 1
ATOM 808 O O . PHE A 1 108 ? -14.848 0.193 27.128 1.00 91.94 108 PHE A O 1
ATOM 815 N N . GLY A 1 109 ? -15.636 0.145 25.025 1.00 84.19 109 GLY A N 1
ATOM 816 C CA . GLY A 1 109 ? -16.129 1.518 25.007 1.00 84.19 109 GLY A CA 1
ATOM 817 C C . GLY A 1 109 ? -15.029 2.522 24.654 1.00 84.19 109 GLY A C 1
ATOM 818 O O . GLY A 1 109 ? -13.842 2.201 24.644 1.00 84.19 109 GLY A O 1
ATOM 819 N N . LYS A 1 110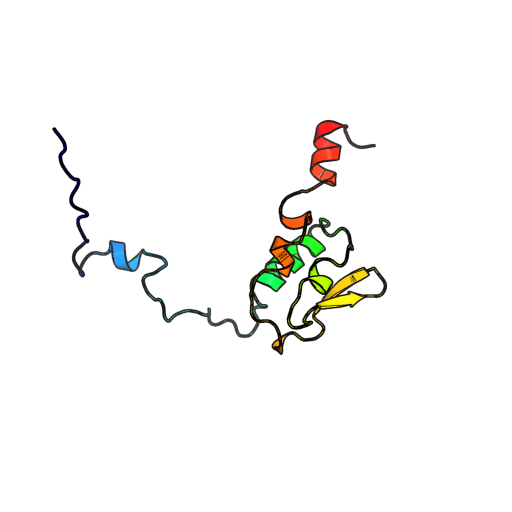 ? -15.433 3.753 24.331 1.00 78.31 110 LYS A N 1
ATOM 820 C CA . LYS A 1 110 ? -14.498 4.863 24.110 1.00 78.31 110 LYS A CA 1
ATOM 821 C C . LYS A 1 110 ? -13.999 5.386 25.455 1.00 78.31 110 LYS A C 1
ATOM 823 O O . LYS A 1 110 ? -14.817 5.730 26.307 1.00 78.31 110 LYS A O 1
ATOM 828 N N . THR A 1 111 ? -12.680 5.427 25.621 1.00 69.06 111 THR A N 1
ATOM 829 C CA . THR A 1 111 ? -12.005 6.203 26.675 1.00 69.06 111 THR A CA 1
ATOM 830 C C . THR A 1 111 ? -12.093 7.698 26.423 1.00 69.06 111 THR A C 1
ATOM 832 O O . THR A 1 111 ? -12.047 8.094 25.237 1.00 69.06 111 THR A O 1
#

pLDDT: mean 80.62, std 20.02, range [36.34, 98.44]